Protein AF-A0A3N6HAJ4-F1 (afdb_monomer_lite)

pLDDT: mean 93.79, std 9.66, range [55.62, 98.38]

Structure (mmCIF, N/CA/C/O backbone):
data_AF-A0A3N6HAJ4-F1
#
_entry.id   AF-A0A3N6HAJ4-F1
#
loop_
_atom_site.group_PDB
_atom_site.id
_atom_site.type_symbol
_atom_site.label_atom_id
_atom_site.label_alt_id
_atom_site.label_comp_id
_atom_site.label_asym_id
_atom_site.label_entity_id
_atom_site.label_seq_id
_atom_site.pdbx_PDB_ins_code
_atom_site.Cartn_x
_atom_site.Cartn_y
_atom_site.Cartn_z
_atom_site.occupancy
_atom_site.B_iso_or_equiv
_atom_site.auth_seq_id
_atom_site.auth_comp_id
_atom_site.auth_asym_id
_atom_site.auth_atom_id
_atom_site.pdbx_PDB_model_num
ATOM 1 N N . MET A 1 1 ? -4.908 18.503 3.695 1.00 75.88 1 MET A N 1
ATOM 2 C CA . MET A 1 1 ? -4.799 17.063 4.022 1.00 75.88 1 MET A CA 1
ATOM 3 C C . MET A 1 1 ? -3.352 16.631 3.830 1.00 75.88 1 MET A C 1
ATOM 5 O O . MET A 1 1 ? -2.708 17.149 2.925 1.00 75.88 1 MET A O 1
ATOM 9 N N . ARG A 1 2 ? -2.819 15.773 4.708 1.00 93.31 2 ARG A N 1
ATOM 10 C CA . ARG A 1 2 ? -1.443 15.247 4.634 1.00 93.31 2 ARG A CA 1
ATOM 11 C C . ARG A 1 2 ? -1.513 13.762 4.269 1.00 93.31 2 ARG A C 1
ATOM 13 O O . ARG A 1 2 ? -2.410 13.080 4.750 1.00 93.31 2 ARG A O 1
ATOM 20 N N . ARG A 1 3 ? -0.584 13.283 3.441 1.00 96.62 3 ARG A N 1
ATOM 21 C CA . ARG A 1 3 ? -0.497 11.880 3.003 1.00 96.62 3 ARG A CA 1
ATOM 22 C C . ARG A 1 3 ? 0.931 11.365 3.127 1.00 96.62 3 ARG A C 1
ATOM 24 O O . ARG A 1 3 ? 1.865 12.156 2.992 1.00 96.62 3 ARG A O 1
ATOM 31 N N . VAL A 1 4 ? 1.075 10.069 3.366 1.00 97.62 4 VAL A N 1
ATOM 32 C CA . VAL A 1 4 ? 2.347 9.340 3.295 1.00 97.62 4 VAL A CA 1
ATOM 33 C C . VAL A 1 4 ? 2.422 8.667 1.930 1.00 97.62 4 VAL A C 1
ATOM 35 O O . VAL A 1 4 ? 1.421 8.116 1.480 1.00 97.62 4 VAL A O 1
ATOM 38 N N . GLY A 1 5 ? 3.575 8.758 1.267 1.00 97.12 5 GLY A N 1
ATOM 39 C CA . GLY A 1 5 ? 3.833 8.113 -0.019 1.00 97.12 5 GLY A CA 1
ATOM 40 C C . GLY A 1 5 ? 4.865 6.999 0.117 1.00 97.12 5 GLY A C 1
ATOM 41 O O . GLY A 1 5 ? 5.796 7.129 0.912 1.00 97.12 5 GLY A O 1
ATOM 42 N N . VAL A 1 6 ? 4.686 5.933 -0.657 1.00 97.69 6 VAL A N 1
ATOM 43 C CA . VAL A 1 6 ? 5.646 4.835 -0.829 1.00 97.69 6 VAL A CA 1
ATOM 44 C C . VAL A 1 6 ? 5.771 4.501 -2.314 1.00 97.69 6 VAL A C 1
ATOM 46 O O . VAL A 1 6 ? 4.834 4.723 -3.084 1.00 97.69 6 VAL A O 1
ATOM 49 N N . GLU A 1 7 ? 6.931 3.980 -2.709 1.00 97.50 7 GLU A N 1
ATOM 50 C CA . GLU A 1 7 ? 7.280 3.674 -4.104 1.00 97.50 7 GLU A CA 1
ATOM 51 C C . GLU A 1 7 ? 7.827 2.234 -4.214 1.00 97.50 7 GLU A C 1
ATOM 53 O O . GLU A 1 7 ? 9.001 2.030 -4.525 1.00 97.50 7 GLU A O 1
ATOM 58 N N . PRO A 1 8 ? 7.029 1.199 -3.877 1.00 96.88 8 PRO A N 1
ATOM 59 C CA . PRO A 1 8 ? 7.450 -0.186 -4.045 1.00 96.88 8 PRO A CA 1
ATOM 60 C C . PRO A 1 8 ? 7.653 -0.543 -5.521 1.00 96.88 8 PRO A C 1
ATOM 62 O O . PRO A 1 8 ? 6.934 -0.077 -6.404 1.00 96.88 8 PRO A O 1
ATOM 65 N N . ASP A 1 9 ? 8.597 -1.449 -5.765 1.00 97.50 9 ASP A N 1
ATOM 66 C CA . ASP A 1 9 ? 8.832 -2.061 -7.074 1.00 97.50 9 ASP A CA 1
ATOM 67 C C . ASP A 1 9 ? 7.556 -2.739 -7.620 1.00 97.50 9 ASP A C 1
ATOM 69 O O . ASP A 1 9 ? 6.849 -3.445 -6.885 1.00 97.50 9 ASP A O 1
ATOM 73 N N . VAL A 1 10 ? 7.274 -2.557 -8.916 1.00 97.38 10 VAL A N 1
ATOM 74 C CA . VAL A 1 10 ? 6.077 -3.113 -9.586 1.00 97.38 10 VAL A CA 1
ATOM 75 C C . VAL A 1 10 ? 6.006 -4.641 -9.529 1.00 97.38 10 VAL A C 1
ATOM 77 O O . VAL A 1 10 ? 4.916 -5.213 -9.568 1.00 97.38 10 VAL A O 1
ATOM 80 N N . THR A 1 11 ? 7.146 -5.322 -9.398 1.00 97.06 11 THR A N 1
ATOM 81 C CA . THR A 1 11 ? 7.225 -6.787 -9.334 1.00 97.06 11 THR A CA 1
ATOM 82 C C . THR A 1 11 ? 7.049 -7.330 -7.914 1.00 97.06 11 THR A C 1
ATOM 84 O O . THR A 1 11 ? 6.810 -8.526 -7.731 1.00 97.06 11 THR A O 1
ATOM 87 N N . ASN A 1 12 ? 7.105 -6.473 -6.887 1.00 97.56 12 ASN A N 1
ATOM 88 C CA . ASN A 1 12 ? 6.966 -6.887 -5.493 1.00 97.56 12 ASN A CA 1
ATOM 89 C C . ASN A 1 12 ? 5.497 -6.957 -5.052 1.00 97.56 12 ASN A C 1
ATOM 91 O O . ASN A 1 12 ? 5.006 -6.145 -4.265 1.00 97.56 12 ASN A O 1
ATOM 95 N N . SER A 1 13 ? 4.792 -7.980 -5.529 1.00 96.06 13 SER A N 1
ATOM 96 C CA . SER A 1 13 ? 3.376 -8.185 -5.206 1.00 96.06 13 SER A CA 1
ATOM 97 C C . SER A 1 13 ? 3.116 -8.415 -3.712 1.00 96.06 13 SER A C 1
ATOM 99 O O . SER A 1 13 ? 2.041 -8.080 -3.223 1.00 96.06 13 SER A O 1
ATOM 101 N N . ALA A 1 14 ? 4.082 -8.963 -2.965 1.00 97.75 14 ALA A N 1
ATOM 102 C CA . ALA A 1 14 ? 3.925 -9.196 -1.529 1.00 97.75 14 ALA A CA 1
ATOM 103 C C . ALA A 1 14 ? 3.791 -7.875 -0.758 1.00 97.75 14 ALA A C 1
ATOM 105 O O . ALA A 1 14 ? 2.878 -7.728 0.052 1.00 97.75 14 ALA A O 1
ATOM 106 N N . VAL A 1 15 ? 4.654 -6.898 -1.053 1.00 97.12 15 VAL A N 1
ATOM 107 C CA . VAL A 1 15 ? 4.565 -5.558 -0.456 1.00 97.12 15 VAL A CA 1
ATOM 108 C C . VAL A 1 15 ? 3.292 -4.846 -0.905 1.00 97.12 15 VAL A C 1
ATOM 110 O O . VAL A 1 15 ? 2.591 -4.299 -0.065 1.00 97.12 15 VAL A O 1
ATOM 113 N 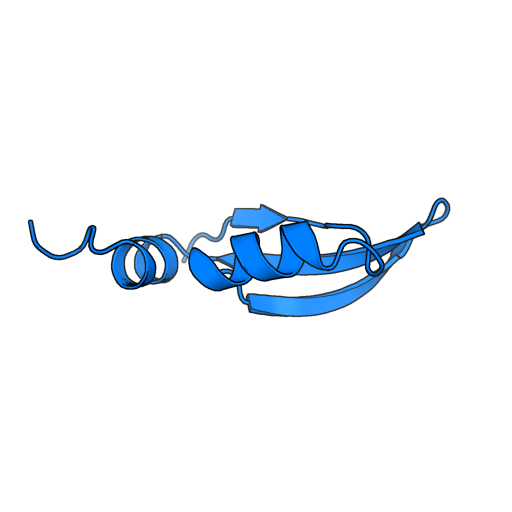N . GLN A 1 16 ? 2.913 -4.950 -2.182 1.00 95.50 16 GLN A N 1
ATOM 114 C CA . GLN A 1 16 ? 1.672 -4.342 -2.684 1.00 95.50 16 GLN A CA 1
ATOM 115 C C . GLN A 1 16 ? 0.421 -4.853 -1.948 1.00 95.50 16 GLN A C 1
ATOM 117 O O . GLN A 1 16 ? -0.506 -4.089 -1.679 1.00 95.50 16 GLN A O 1
ATOM 122 N N . VAL A 1 17 ? 0.388 -6.143 -1.592 1.00 96.94 17 VAL A N 1
ATOM 123 C CA . VAL A 1 17 ? -0.697 -6.716 -0.782 1.00 96.94 17 VAL A CA 1
ATOM 124 C C . VAL A 1 17 ? -0.710 -6.121 0.629 1.00 96.94 17 VAL A C 1
ATOM 126 O O . VAL A 1 17 ? -1.786 -5.798 1.131 1.00 96.94 17 VAL A O 1
ATOM 129 N N . LEU A 1 18 ? 0.457 -5.951 1.257 1.00 97.62 18 LEU A N 1
ATOM 130 C CA . LEU A 1 18 ? 0.569 -5.360 2.596 1.00 97.62 18 LEU A CA 1
ATOM 131 C C . LEU A 1 18 ? 0.174 -3.881 2.604 1.00 97.62 18 LEU A C 1
ATOM 133 O O . LEU A 1 18 ? -0.605 -3.466 3.459 1.00 97.62 18 LEU A O 1
ATOM 137 N N . ASP A 1 19 ? 0.647 -3.114 1.626 1.00 97.81 19 ASP A N 1
ATOM 138 C CA . ASP A 1 19 ? 0.326 -1.696 1.4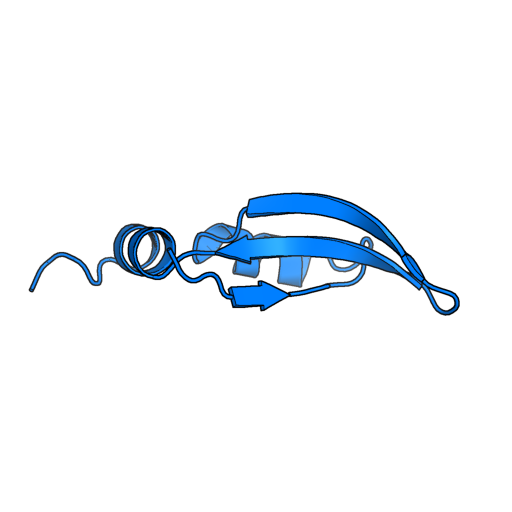70 1.00 97.81 19 ASP A CA 1
ATOM 139 C C . ASP A 1 19 ? -1.188 -1.503 1.326 1.00 97.81 19 ASP A C 1
ATOM 141 O O . ASP A 1 19 ? -1.800 -0.711 2.049 1.00 97.81 19 ASP A O 1
A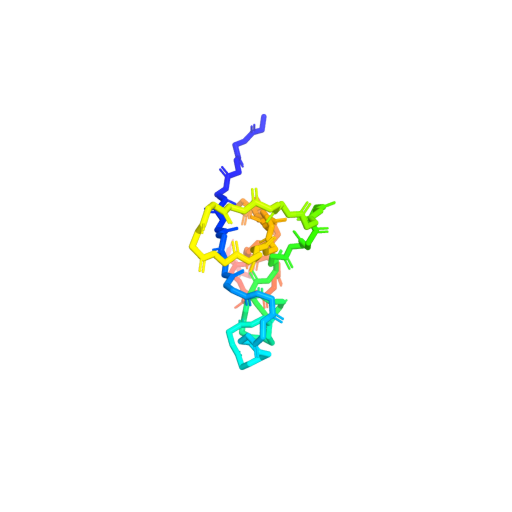TOM 145 N N . LYS A 1 20 ? -1.827 -2.307 0.467 1.00 97.00 20 LYS A N 1
ATOM 146 C CA . LYS A 1 20 ? -3.283 -2.289 0.303 1.00 97.00 20 LYS A CA 1
ATOM 147 C C . LYS A 1 20 ? -4.019 -2.670 1.589 1.00 97.00 20 LYS A C 1
ATOM 149 O O . LYS A 1 20 ? -5.052 -2.078 1.893 1.00 97.00 20 LYS A O 1
ATOM 154 N N . ALA A 1 21 ? -3.506 -3.641 2.345 1.00 97.25 21 ALA A N 1
ATOM 155 C CA . ALA A 1 21 ? -4.124 -4.084 3.594 1.00 97.25 21 ALA A CA 1
ATOM 156 C C . ALA A 1 21 ? -4.143 -2.989 4.673 1.00 97.25 21 ALA A C 1
ATOM 158 O O . ALA A 1 21 ? -5.041 -2.988 5.509 1.00 97.25 21 ALA A O 1
ATOM 159 N N . VAL A 1 22 ? -3.197 -2.045 4.637 1.00 97.12 22 VAL A N 1
ATOM 160 C CA . VAL A 1 22 ? -3.137 -0.911 5.578 1.00 97.12 22 VAL A CA 1
ATOM 161 C C . VAL A 1 22 ? -3.656 0.405 4.982 1.00 97.12 22 VAL A C 1
ATOM 163 O O . VAL A 1 22 ? -3.457 1.472 5.559 1.00 97.12 22 VAL A O 1
ATOM 166 N N . GLY A 1 23 ? -4.345 0.341 3.840 1.00 97.56 23 GLY A N 1
ATOM 167 C CA . GLY A 1 23 ? -5.085 1.471 3.274 1.00 97.56 23 GLY A CA 1
ATOM 168 C C . GLY A 1 23 ? -4.329 2.324 2.253 1.00 97.56 23 GLY A C 1
ATOM 169 O O . GLY A 1 23 ? -4.823 3.392 1.900 1.00 97.56 23 GLY A O 1
ATOM 170 N N . PHE A 1 24 ? -3.163 1.891 1.757 1.00 98.38 24 PHE A N 1
ATOM 171 C CA . PHE A 1 24 ? -2.524 2.573 0.628 1.00 98.38 24 PHE A CA 1
ATOM 172 C C . PHE A 1 24 ? -3.257 2.294 -0.682 1.00 98.38 24 PHE A C 1
ATOM 174 O O . PHE A 1 24 ? -3.639 1.163 -0.991 1.00 98.38 24 PHE A O 1
ATOM 181 N N . GLU A 1 25 ? -3.378 3.343 -1.488 1.00 97.94 25 GLU A N 1
ATOM 182 C CA . GLU A 1 25 ? -3.943 3.292 -2.828 1.00 97.94 25 GLU A CA 1
ATOM 183 C C . GLU A 1 25 ? -2.868 3.615 -3.864 1.00 97.94 25 GLU A C 1
ATOM 185 O O . GLU A 1 25 ? -2.113 4.583 -3.720 1.00 97.94 25 GLU A O 1
ATOM 190 N N . VAL A 1 26 ? -2.818 2.813 -4.930 1.00 97.88 26 VAL A N 1
ATOM 191 C CA . VAL A 1 26 ? -1.929 3.053 -6.071 1.00 97.88 26 VAL A CA 1
ATOM 192 C C . VAL A 1 26 ? -2.426 4.277 -6.830 1.00 97.88 26 VAL A C 1
ATOM 194 O O . VAL A 1 26 ? -3.561 4.311 -7.303 1.00 97.88 26 VAL A O 1
ATOM 197 N N . LEU A 1 27 ? -1.561 5.276 -6.977 1.00 97.75 27 LEU A N 1
ATOM 198 C CA . LEU A 1 27 ? -1.846 6.477 -7.754 1.00 97.75 27 LEU A CA 1
ATOM 199 C C . LEU A 1 27 ? -1.471 6.284 -9.221 1.00 97.75 27 LEU A C 1
ATOM 201 O O . LEU A 1 27 ? -2.249 6.629 -10.109 1.00 97.75 27 LEU A O 1
ATOM 205 N N . ARG A 1 28 ? -0.255 5.788 -9.475 1.00 97.75 28 ARG A N 1
ATOM 206 C CA . ARG A 1 28 ? 0.287 5.553 -10.820 1.00 97.75 28 ARG A CA 1
ATOM 207 C C . ARG A 1 28 ? 1.598 4.780 -10.764 1.00 97.75 28 ARG A C 1
ATOM 209 O O . ARG A 1 28 ? 2.319 4.853 -9.776 1.00 97.75 28 ARG A O 1
ATOM 216 N N . GLU A 1 29 ? 1.935 4.140 -11.872 1.00 98.00 29 GLU A N 1
ATOM 217 C CA . GLU A 1 29 ? 3.286 3.647 -12.126 1.00 98.00 29 GLU A CA 1
ATOM 218 C C . GLU A 1 29 ? 4.215 4.796 -12.550 1.00 98.00 29 GLU A C 1
ATOM 220 O O . GLU A 1 29 ? 3.790 5.756 -13.216 1.00 98.00 29 GLU A O 1
ATOM 225 N N . ILE A 1 30 ? 5.475 4.716 -12.132 1.00 97.62 30 ILE A N 1
ATOM 226 C CA . ILE A 1 30 ? 6.543 5.655 -12.464 1.00 97.62 30 ILE A CA 1
ATOM 227 C C . ILE A 1 30 ? 7.763 4.848 -12.902 1.00 97.62 30 ILE A C 1
ATOM 229 O O . ILE A 1 30 ? 8.192 3.940 -12.199 1.00 97.62 30 ILE A O 1
ATOM 233 N N . ALA A 1 31 ? 8.325 5.221 -14.050 1.00 97.56 31 ALA A N 1
ATOM 234 C CA . ALA A 1 31 ? 9.597 4.684 -14.502 1.00 97.56 31 ALA A CA 1
ATOM 235 C C . ALA A 1 31 ? 10.749 5.393 -13.780 1.00 97.56 31 ALA A C 1
ATOM 237 O O . ALA A 1 31 ? 10.902 6.613 -13.907 1.00 97.56 31 ALA A O 1
ATOM 238 N N . GLU A 1 32 ? 11.563 4.632 -13.055 1.00 93.31 32 GLU A N 1
ATOM 239 C CA . GLU A 1 32 ? 12.833 5.080 -12.488 1.00 93.31 32 GLU A CA 1
ATOM 240 C C . GLU A 1 32 ? 14.006 4.409 -13.223 1.00 93.31 32 GLU A C 1
ATOM 242 O O . GLU A 1 32 ? 13.846 3.343 -13.819 1.00 93.31 32 GLU A O 1
ATOM 247 N N . PRO A 1 33 ? 15.213 5.007 -13.219 1.00 95.44 33 PRO A N 1
ATOM 248 C CA . PRO A 1 33 ? 16.354 4.471 -13.968 1.00 95.44 33 PRO A CA 1
ATOM 249 C C . PRO A 1 33 ? 16.754 3.040 -13.577 1.00 95.44 33 PRO A C 1
ATOM 251 O O . PRO A 1 33 ? 17.374 2.347 -14.381 1.00 95.44 33 PRO A O 1
ATOM 254 N N . GLU A 1 34 ? 16.431 2.605 -12.358 1.00 93.38 34 GLU A N 1
ATOM 255 C CA . GLU A 1 34 ? 16.809 1.288 -11.835 1.00 93.38 34 GLU A CA 1
ATOM 256 C C . GLU A 1 34 ? 15.667 0.260 -11.877 1.00 93.38 34 GLU A C 1
ATOM 258 O O . GLU A 1 34 ? 15.942 -0.941 -11.879 1.00 93.38 34 GLU A O 1
ATOM 263 N N . LYS A 1 35 ? 14.402 0.705 -11.870 1.00 94.81 35 LYS A N 1
ATOM 264 C CA . LYS A 1 35 ? 13.195 -0.139 -11.816 1.00 94.81 35 LYS A CA 1
ATOM 265 C C . LYS A 1 35 ? 11.932 0.687 -12.052 1.00 94.81 35 LYS A C 1
ATOM 267 O O . LYS A 1 35 ? 11.934 1.890 -11.828 1.00 94.81 35 LYS A O 1
ATOM 272 N N . ASP A 1 36 ? 10.838 0.032 -12.410 1.00 97.88 36 ASP A N 1
ATOM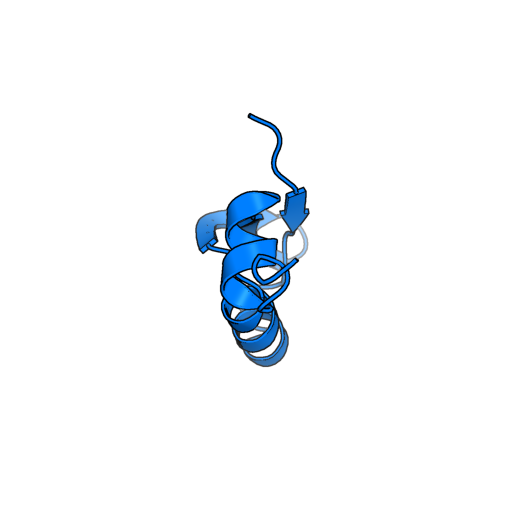 273 C CA . ASP A 1 36 ? 9.520 0.663 -12.376 1.00 97.88 36 ASP A CA 1
ATOM 274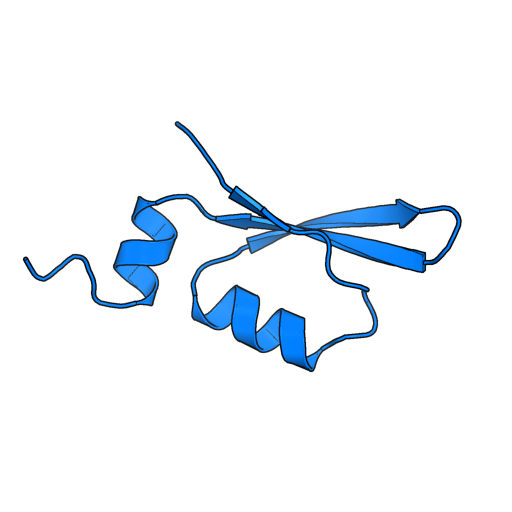 C C . ASP A 1 36 ? 8.915 0.522 -10.971 1.00 97.88 36 ASP A C 1
ATOM 276 O O . ASP A 1 36 ? 9.027 -0.527 -10.321 1.00 97.88 36 ASP A O 1
ATOM 280 N N . VAL A 1 37 ? 8.267 1.582 -10.489 1.00 98.06 37 VAL A N 1
ATOM 281 C CA . VAL A 1 37 ? 7.667 1.640 -9.149 1.00 98.06 37 VAL A CA 1
ATOM 282 C C . VAL A 1 37 ? 6.197 2.024 -9.208 1.00 98.06 37 VAL A C 1
ATOM 284 O O . VAL A 1 37 ? 5.752 2.766 -10.085 1.00 98.06 37 VAL A O 1
ATOM 287 N N . LEU A 1 38 ? 5.425 1.550 -8.235 1.00 98.31 38 LEU A N 1
ATOM 288 C CA . LEU A 1 38 ? 4.045 1.974 -8.026 1.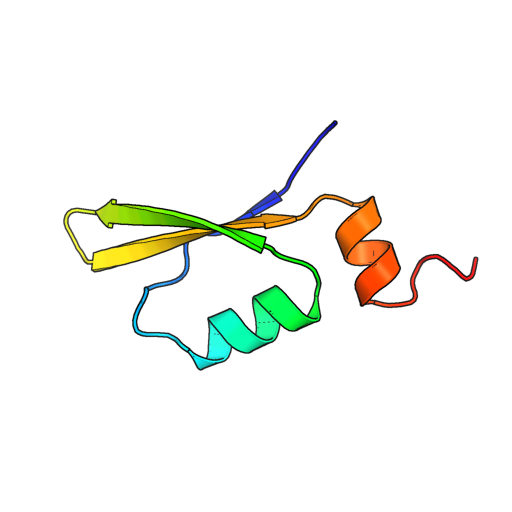00 98.31 38 LEU A CA 1
ATOM 289 C C . LEU A 1 38 ? 4.004 3.075 -6.974 1.00 98.31 38 LEU A C 1
ATOM 291 O O . LEU A 1 38 ? 4.065 2.796 -5.779 1.00 98.31 38 LEU A O 1
ATOM 295 N N . LEU A 1 39 ? 3.822 4.325 -7.398 1.00 97.94 39 LEU A N 1
ATOM 296 C CA . LEU A 1 39 ? 3.574 5.409 -6.459 1.00 97.94 39 LEU A CA 1
ATOM 297 C C . LEU A 1 39 ? 2.225 5.176 -5.781 1.00 97.94 39 LEU A C 1
ATOM 299 O O . LEU A 1 39 ? 1.174 5.284 -6.418 1.00 97.94 39 LEU A O 1
ATOM 303 N N . SER A 1 40 ? 2.263 4.915 -4.480 1.00 98.12 40 SER A N 1
ATOM 304 C CA . SER A 1 40 ? 1.083 4.678 -3.654 1.00 98.12 40 SER A CA 1
ATOM 305 C C . SER A 1 40 ? 1.031 5.676 -2.506 1.00 98.12 40 SER A C 1
ATOM 307 O O . SER A 1 40 ? 2.065 6.154 -2.037 1.00 98.12 40 SER A O 1
ATOM 309 N N . ALA A 1 41 ? -0.171 6.024 -2.049 1.00 98.12 41 ALA A N 1
ATOM 310 C CA . ALA A 1 41 ? -0.339 6.949 -0.936 1.00 98.12 41 ALA A CA 1
ATOM 311 C C . ALA A 1 41 ? -1.456 6.530 0.017 1.00 98.12 41 ALA A C 1
ATOM 313 O O . ALA A 1 41 ? -2.421 5.892 -0.391 1.00 98.12 41 ALA A O 1
ATOM 314 N N . CYS A 1 42 ? -1.320 6.936 1.277 1.00 98.25 42 CYS A N 1
ATOM 315 C CA . CYS A 1 42 ? -2.312 6.722 2.325 1.00 98.25 42 CYS A CA 1
ATOM 316 C C . CYS A 1 42 ? -2.428 7.981 3.195 1.00 98.25 42 CYS A C 1
ATOM 318 O O . CYS A 1 42 ? -1.415 8.597 3.564 1.00 98.25 42 CYS A O 1
ATOM 320 N N . THR A 1 43 ? -3.653 8.406 3.506 1.00 97.44 43 THR A N 1
ATOM 321 C CA . THR A 1 43 ? -3.904 9.407 4.549 1.00 97.44 43 THR A CA 1
ATOM 322 C C . THR A 1 43 ? -3.976 8.753 5.923 1.00 97.44 43 THR A C 1
ATOM 324 O O . THR A 1 43 ? -4.085 7.538 6.066 1.00 97.44 43 THR A O 1
ATOM 327 N N . ARG A 1 44 ? -3.923 9.580 6.969 1.00 96.12 44 ARG A N 1
ATOM 328 C CA . ARG A 1 44 ? -4.081 9.095 8.341 1.00 96.12 44 ARG A CA 1
ATOM 329 C C . ARG A 1 44 ? -5.440 8.422 8.544 1.00 96.12 44 ARG A C 1
ATOM 331 O O . ARG A 1 44 ? -5.490 7.343 9.113 1.00 96.12 44 ARG A O 1
ATOM 338 N N . GLU A 1 45 ? -6.500 9.035 8.030 1.00 95.00 45 GLU A N 1
ATOM 339 C CA . GLU A 1 45 ? -7.871 8.544 8.158 1.00 95.00 45 GLU A CA 1
ATOM 340 C C . GLU A 1 45 ? -8.059 7.209 7.418 1.00 95.00 45 GLU A C 1
ATOM 342 O O . GLU A 1 45 ? -8.696 6.300 7.939 1.00 95.00 45 GLU A O 1
ATOM 347 N N . GLN A 1 46 ? -7.455 7.055 6.230 1.00 95.62 46 GLN A N 1
ATOM 348 C CA . GLN A 1 46 ? -7.463 5.787 5.486 1.00 95.62 46 GLN A CA 1
ATOM 349 C C . GLN A 1 46 ? -6.764 4.671 6.271 1.00 95.62 46 GLN A C 1
ATOM 351 O O . GLN A 1 46 ? -7.298 3.568 6.384 1.00 95.62 46 GLN A O 1
ATOM 356 N N . PHE A 1 47 ? -5.597 4.965 6.848 1.00 95.94 47 PHE A N 1
ATOM 357 C CA . PHE A 1 47 ? -4.855 4.008 7.665 1.00 95.94 47 PHE A CA 1
ATOM 358 C C . PHE A 1 47 ? -5.630 3.610 8.927 1.00 95.94 47 PHE A C 1
ATOM 360 O O . PHE A 1 47 ? -5.742 2.426 9.241 1.00 95.94 47 PHE A O 1
ATOM 367 N N . GLU A 1 48 ? -6.180 4.588 9.651 1.00 95.50 48 GLU A N 1
ATOM 368 C CA . GLU A 1 48 ? -6.957 4.363 10.876 1.00 95.50 48 GLU A CA 1
ATOM 369 C C . GLU A 1 48 ? -8.212 3.524 10.583 1.00 95.50 48 GLU A C 1
ATOM 371 O O . GLU A 1 48 ? -8.473 2.556 11.298 1.00 95.50 48 GLU A O 1
ATOM 376 N N . ALA A 1 49 ? -8.907 3.791 9.472 1.00 94.94 49 ALA A N 1
ATOM 377 C CA . ALA A 1 49 ? -10.045 2.989 9.027 1.00 94.94 49 ALA A CA 1
ATOM 378 C C . ALA A 1 49 ? -9.649 1.554 8.629 1.00 94.94 49 ALA A C 1
ATOM 380 O O . ALA A 1 49 ? -10.345 0.603 8.978 1.00 94.94 49 ALA A O 1
ATOM 381 N N . ALA A 1 50 ? -8.528 1.377 7.921 1.00 95.56 50 ALA A N 1
ATOM 382 C CA . ALA A 1 50 ? -8.063 0.060 7.478 1.00 95.56 50 ALA A CA 1
ATOM 383 C C . ALA A 1 50 ? -7.537 -0.816 8.631 1.00 95.56 50 ALA A C 1
ATOM 385 O O . ALA A 1 50 ? -7.595 -2.042 8.554 1.00 95.56 50 ALA A O 1
ATOM 386 N N . THR A 1 51 ? -7.022 -0.198 9.698 1.00 94.81 51 THR A N 1
ATOM 387 C CA . THR A 1 51 ? -6.373 -0.899 10.822 1.00 94.81 51 THR A CA 1
ATOM 388 C C . THR A 1 51 ? -7.242 -1.020 12.077 1.00 94.81 51 THR A C 1
ATOM 390 O O . THR A 1 51 ? -6.799 -1.616 13.057 1.00 94.81 51 THR A O 1
ATOM 393 N N . GLY A 1 52 ? -8.474 -0.493 12.060 1.00 87.69 52 GLY A N 1
ATOM 394 C CA . GLY A 1 52 ? -9.381 -0.500 13.219 1.00 87.69 52 GLY A CA 1
ATOM 395 C C . GLY A 1 52 ? -8.999 0.512 14.307 1.00 87.69 52 GLY A C 1
ATOM 396 O O . GLY A 1 52 ? -9.419 0.389 15.452 1.00 87.69 52 GLY A O 1
ATOM 397 N N . GLY A 1 53 ? -8.184 1.515 13.969 1.00 74.56 53 GLY A N 1
ATOM 398 C CA . GLY A 1 53 ? -7.729 2.553 14.898 1.00 74.56 53 GLY A CA 1
ATOM 399 C C . GLY A 1 53 ? -8.782 3.614 15.244 1.00 74.56 53 GLY A C 1
ATOM 400 O O . GLY A 1 53 ? -8.545 4.408 16.152 1.00 74.56 53 GLY A O 1
ATOM 401 N N . ASP A 1 54 ? -9.917 3.625 14.536 1.00 60.19 54 ASP A N 1
ATOM 402 C CA . ASP A 1 54 ? -11.015 4.595 14.697 1.00 60.19 54 ASP A CA 1
ATOM 403 C C . ASP A 1 54 ? -11.988 4.238 15.848 1.00 60.19 54 ASP A C 1
ATOM 405 O O . ASP A 1 54 ? -12.802 5.061 16.250 1.00 60.19 54 ASP A O 1
ATOM 409 N N . GLU A 1 55 ? -11.879 3.048 16.458 1.00 56.94 55 GLU A N 1
ATOM 410 C CA . GLU A 1 55 ? -12.707 2.626 17.609 1.00 56.94 55 GLU A CA 1
ATOM 411 C C . GLU A 1 55 ? -12.250 3.212 18.971 1.00 56.94 55 GLU A C 1
ATOM 413 O O . GLU A 1 55 ? -12.405 2.562 20.009 1.00 56.94 55 GLU A O 1
ATOM 418 N N . ARG A 1 56 ? -11.675 4.425 19.010 1.00 55.62 56 ARG A N 1
ATOM 419 C CA . ARG A 1 56 ? -11.231 5.070 20.265 1.00 55.62 56 ARG A CA 1
ATOM 420 C C . ARG A 1 56 ? -12.084 6.254 20.703 1.00 55.62 56 ARG A C 1
ATOM 422 O O . ARG A 1 56 ? -12.151 7.248 19.951 1.00 55.62 56 ARG A O 1
#

Radius of gyration: 12.35 Å; chains: 1; bounding box: 30×26×35 Å

Foldseek 3Di:
DDKDKDWDAPPCVVVVVVCVLQQKDFPDWDDDPVGITGIIMHDPVRRCVSPVVPPD

Sequence (56 aa):
MRRVGVEPDVTNSAVQVLDKAVGFEVLREIAEPEKDVLLSACTREQFEAATGGDER

Secondary structure (DSSP, 8-state):
--EEEE--BTT-HHHHHHHHHTT-EEEEEEE-SS-EEEEEEEEHHHHHHHHTTT--